Protein AF-A0AAX3WDE8-F1 (afdb_monomer_lite)

Secondary structure (DSSP, 8-state):
-------TTSPPPPPPPPTTEEEEEEEETTEEEEEEEEE-SSSSEEEEEEPTTS-EEEEEEESSHHHHHHHHHHHH--EES------

Foldseek 3Di:
DPDQPCPPVLAGDDDDDDPQKDWFFWDDLQDGAWIWIWGDPPAFIKIFTAGSPRDTPDIDTHRDPVRNQVVCCVVVVTHTDDNPPPD

Structure (mmCIF, N/CA/C/O backbone):
data_AF-A0AAX3WDE8-F1
#
_entry.id   AF-A0AAX3WDE8-F1
#
loop_
_atom_site.group_PDB
_atom_site.id
_atom_site.type_symbol
_atom_site.label_atom_id
_atom_site.label_alt_id
_ato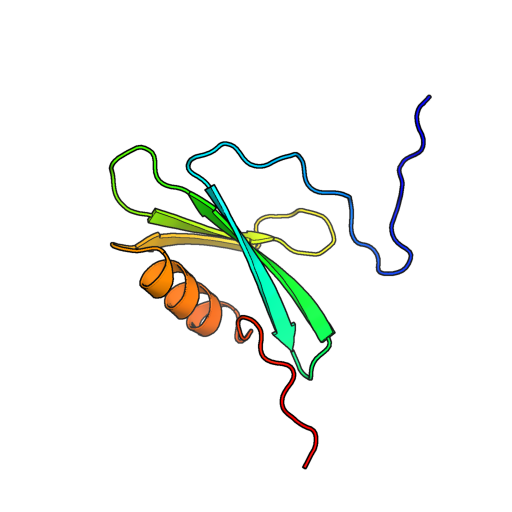m_site.label_comp_id
_atom_site.label_asym_id
_atom_site.label_entity_id
_atom_site.label_seq_id
_atom_site.pdbx_PDB_ins_code
_atom_site.Cartn_x
_atom_site.Cartn_y
_atom_site.Cartn_z
_atom_site.occupancy
_atom_site.B_iso_or_equiv
_atom_site.auth_seq_id
_atom_site.auth_comp_id
_atom_site.auth_asym_id
_atom_site.auth_atom_id
_atom_site.pdbx_PDB_model_num
ATOM 1 N N . MET A 1 1 ? 16.802 -14.384 22.020 1.00 43.44 1 MET A N 1
ATOM 2 C CA . MET A 1 1 ? 15.589 -13.807 22.629 1.00 43.44 1 MET A CA 1
ATOM 3 C C . MET A 1 1 ? 15.654 -12.308 22.419 1.00 43.44 1 MET A C 1
ATOM 5 O O . MET A 1 1 ? 16.373 -11.630 23.138 1.00 43.44 1 MET A O 1
ATOM 9 N N . THR A 1 2 ? 14.975 -11.819 21.390 1.00 39.91 2 THR A N 1
ATOM 10 C CA . THR A 1 2 ? 14.662 -10.400 21.192 1.00 39.91 2 THR A CA 1
ATOM 11 C C . THR A 1 2 ? 13.155 -10.364 21.051 1.00 39.91 2 THR A C 1
ATOM 13 O O . THR A 1 2 ? 12.611 -11.133 20.266 1.00 39.91 2 THR A O 1
ATOM 16 N N . ALA A 1 3 ? 12.525 -9.600 21.938 1.00 41.28 3 ALA A N 1
ATOM 17 C CA . ALA A 1 3 ? 11.096 -9.592 22.181 1.00 41.28 3 ALA A CA 1
ATOM 18 C C . ALA A 1 3 ? 10.304 -9.421 20.881 1.00 41.28 3 ALA A C 1
ATOM 20 O O . ALA A 1 3 ? 10.560 -8.484 20.124 1.00 41.28 3 ALA A O 1
ATOM 21 N N . ASP A 1 4 ? 9.344 -10.320 20.666 1.00 46.62 4 ASP A N 1
ATOM 22 C CA . ASP A 1 4 ? 8.202 -10.076 19.798 1.00 46.62 4 ASP A CA 1
ATOM 23 C C . ASP A 1 4 ? 7.516 -8.818 20.326 1.00 46.62 4 ASP A C 1
ATOM 25 O O . ASP A 1 4 ? 6.818 -8.824 21.339 1.00 46.62 4 ASP A O 1
ATOM 29 N N . ASN A 1 5 ? 7.836 -7.694 19.695 1.00 49.25 5 ASN A N 1
ATOM 30 C CA . ASN A 1 5 ? 7.240 -6.404 19.974 1.00 49.25 5 ASN A CA 1
ATOM 31 C C . ASN A 1 5 ? 5.844 -6.424 19.338 1.00 49.25 5 ASN A C 1
ATOM 33 O O . ASN A 1 5 ? 5.628 -5.815 18.295 1.00 49.25 5 ASN A O 1
ATOM 37 N N . GLU A 1 6 ? 4.938 -7.225 19.904 1.00 49.41 6 GLU A N 1
ATOM 38 C CA . GLU A 1 6 ? 3.516 -7.181 19.576 1.00 49.41 6 GLU A CA 1
ATOM 39 C C . GLU A 1 6 ? 3.024 -5.782 19.950 1.00 49.41 6 GLU A C 1
ATOM 41 O O . GLU A 1 6 ? 2.936 -5.431 21.131 1.00 49.41 6 GLU A O 1
ATOM 46 N N . SER A 1 7 ? 2.765 -4.942 18.945 1.00 54.09 7 SER A N 1
ATOM 47 C CA . SER A 1 7 ? 2.089 -3.674 19.187 1.00 54.09 7 SER A CA 1
ATOM 48 C C . SER A 1 7 ? 0.726 -3.971 19.820 1.00 54.09 7 SER A C 1
ATOM 50 O O . SER A 1 7 ? 0.065 -4.957 19.492 1.00 54.09 7 SER A O 1
ATOM 52 N N . SER A 1 8 ? 0.286 -3.126 20.755 1.00 54.75 8 SER A N 1
ATOM 53 C CA . SER A 1 8 ? -0.951 -3.326 21.533 1.00 54.75 8 SER A CA 1
ATOM 54 C C . SER A 1 8 ? -2.241 -3.325 20.697 1.00 54.75 8 SER A C 1
ATOM 56 O O . SER A 1 8 ? -3.330 -3.520 21.229 1.00 54.75 8 SER A O 1
ATOM 58 N N . ASP A 1 9 ? -2.122 -3.064 19.402 1.00 59.56 9 ASP A N 1
ATOM 59 C CA . ASP A 1 9 ? -3.160 -3.056 18.377 1.00 59.56 9 ASP A CA 1
ATOM 60 C C . ASP A 1 9 ? -3.163 -4.337 17.513 1.00 59.56 9 ASP A C 1
ATOM 62 O O . ASP A 1 9 ? -3.932 -4.423 16.556 1.00 59.56 9 ASP A O 1
ATOM 66 N N . GLY A 1 10 ? -2.336 -5.337 17.851 1.00 64.25 10 GLY A N 1
ATOM 67 C CA . GLY A 1 10 ? -2.224 -6.602 17.118 1.00 64.25 10 GLY A CA 1
ATOM 68 C C . GLY A 1 10 ? -1.350 -6.520 15.865 1.00 64.25 10 GLY A C 1
ATOM 69 O O . GLY A 1 10 ? -1.344 -7.459 15.070 1.00 64.25 10 GLY A O 1
ATOM 70 N N . TRP A 1 11 ? -0.622 -5.416 15.671 1.00 66.00 11 TRP A N 1
ATOM 71 C CA .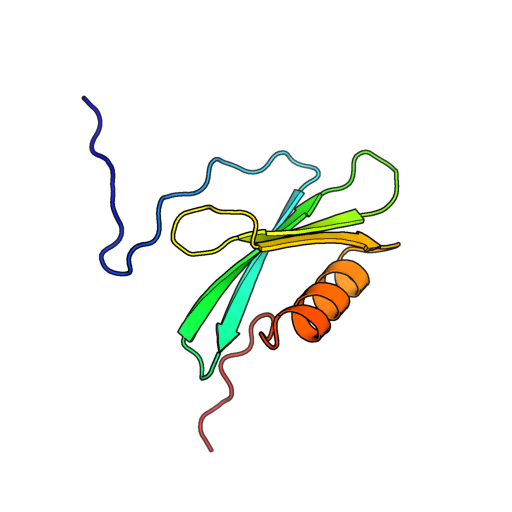 TRP A 1 11 ? 0.285 -5.248 14.543 1.00 66.00 11 TRP A CA 1
ATOM 72 C C 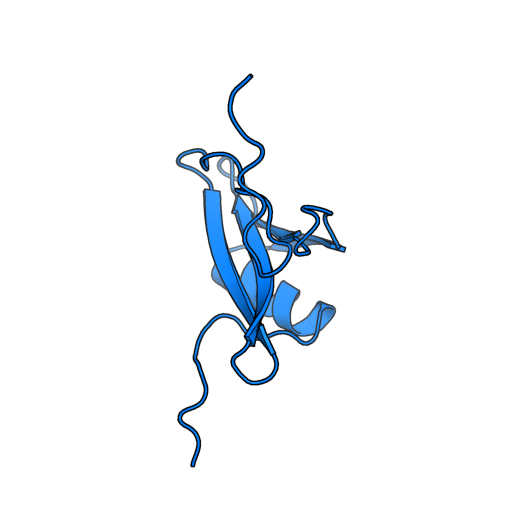. TRP A 1 11 ? 1.673 -5.800 14.846 1.00 66.00 11 TRP A C 1
ATOM 74 O O . TRP A 1 11 ? 2.353 -5.373 15.784 1.00 66.00 11 TRP A O 1
ATOM 84 N N . HIS A 1 12 ? 2.133 -6.709 13.991 1.00 67.31 12 HIS A N 1
ATOM 85 C CA . HIS A 1 12 ? 3.525 -7.141 14.014 1.00 67.31 12 HIS A CA 1
ATOM 86 C C . HIS A 1 12 ? 4.405 -6.148 13.241 1.00 67.31 12 HIS A C 1
ATOM 88 O O . HIS A 1 12 ? 3.999 -5.663 12.179 1.00 67.31 12 HIS A O 1
ATOM 94 N N . PRO A 1 13 ? 5.622 -5.845 13.729 1.00 65.19 13 PRO A N 1
ATOM 95 C CA . PRO A 1 13 ? 6.558 -5.009 12.995 1.00 65.19 13 PRO A CA 1
ATOM 96 C C . PRO A 1 13 ? 6.886 -5.665 11.651 1.00 65.19 13 PRO A C 1
ATOM 98 O O . PRO A 1 13 ? 7.429 -6.769 11.591 1.00 65.19 13 PRO A O 1
ATOM 101 N N . LEU A 1 14 ? 6.535 -4.977 10.566 1.00 67.88 14 LEU A N 1
ATOM 102 C CA . LEU A 1 14 ? 6.839 -5.435 9.218 1.00 67.88 14 LEU A CA 1
ATOM 103 C C . LEU A 1 14 ? 8.349 -5.289 8.946 1.00 67.88 14 LEU A C 1
ATOM 105 O O . LEU A 1 14 ? 8.947 -4.298 9.375 1.00 67.88 14 LEU A O 1
ATOM 109 N N . PRO A 1 15 ? 8.975 -6.231 8.216 1.00 74.56 15 PRO A N 1
ATOM 110 C CA . PRO A 1 15 ? 10.394 -6.150 7.858 1.00 74.56 15 PRO A CA 1
ATOM 111 C C . PRO A 1 15 ? 10.695 -4.866 7.075 1.00 74.56 15 PRO A C 1
ATOM 113 O O . PRO A 1 15 ? 9.804 -4.327 6.421 1.00 74.56 15 PRO A O 1
ATOM 116 N N . GLU A 1 16 ? 11.930 -4.362 7.110 1.00 78.88 16 GLU A N 1
ATOM 117 C CA . GLU A 1 16 ? 12.300 -3.187 6.308 1.00 78.88 16 GLU A CA 1
ATOM 118 C C . GLU A 1 16 ? 12.028 -3.414 4.815 1.00 78.88 16 GLU A C 1
ATOM 120 O O . GLU A 1 16 ? 12.217 -4.513 4.286 1.00 78.88 16 GLU A O 1
ATOM 125 N N . LEU A 1 17 ? 11.552 -2.365 4.141 1.00 79.12 17 LEU A N 1
ATOM 126 C CA . LEU A 1 17 ? 11.277 -2.418 2.712 1.00 79.12 17 LEU A CA 1
ATOM 127 C C . LEU A 1 17 ? 12.569 -2.307 1.901 1.00 79.12 17 LEU A C 1
ATOM 129 O O . LEU A 1 17 ? 13.426 -1.481 2.227 1.00 79.12 17 LEU A O 1
ATOM 133 N N . PRO A 1 18 ? 12.689 -3.055 0.795 1.00 80.25 18 PRO A N 1
ATOM 134 C CA . PRO A 1 18 ? 13.720 -2.782 -0.192 1.00 80.25 18 PRO A CA 1
ATOM 135 C C . PRO A 1 18 ? 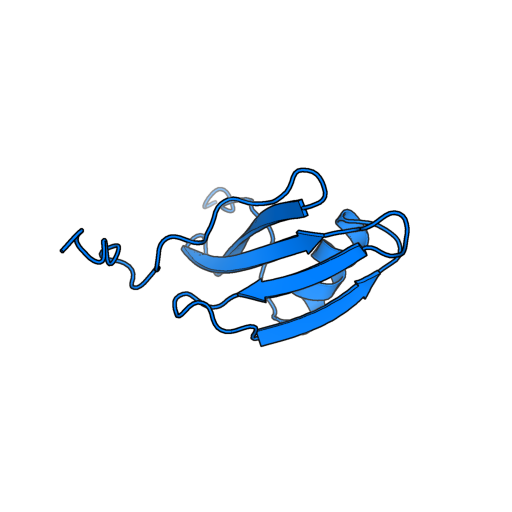13.440 -1.441 -0.907 1.00 80.25 18 PRO A C 1
ATOM 137 O O . PRO A 1 18 ? 12.321 -0.928 -0.894 1.00 80.25 18 PRO A O 1
ATOM 140 N N . SER A 1 19 ? 14.460 -0.845 -1.536 1.00 81.06 19 SER A N 1
ATOM 141 C CA . SER A 1 19 ? 14.396 0.515 -2.119 1.00 81.06 19 SER A CA 1
ATOM 142 C C . SER A 1 19 ? 13.383 0.689 -3.258 1.00 81.06 19 SER A C 1
ATOM 144 O O . SER A 1 19 ? 13.059 1.807 -3.651 1.00 81.06 19 SER A O 1
ATOM 146 N N . ASN A 1 20 ? 12.904 -0.421 -3.796 1.00 82.38 20 ASN A N 1
ATOM 147 C CA . ASN A 1 20 ? 11.930 -0.550 -4.867 1.00 82.38 20 ASN A CA 1
ATOM 148 C C . ASN A 1 20 ? 10.505 -0.826 -4.356 1.00 82.38 20 ASN A C 1
ATOM 150 O O . ASN A 1 20 ? 9.633 -1.190 -5.148 1.00 82.38 20 ASN A O 1
ATOM 154 N N . ALA A 1 21 ? 10.269 -0.675 -3.051 1.00 85.81 21 ALA A N 1
ATOM 155 C CA . ALA A 1 21 ? 8.971 -0.865 -2.431 1.00 85.81 21 ALA A CA 1
ATOM 156 C C . ALA A 1 21 ? 8.527 0.360 -1.615 1.00 85.81 21 ALA A C 1
ATOM 158 O O . ALA A 1 21 ? 9.332 1.150 -1.125 1.00 85.81 21 ALA A O 1
ATOM 159 N N . MET A 1 22 ? 7.214 0.512 -1.477 1.00 83.56 22 MET A N 1
ATOM 160 C 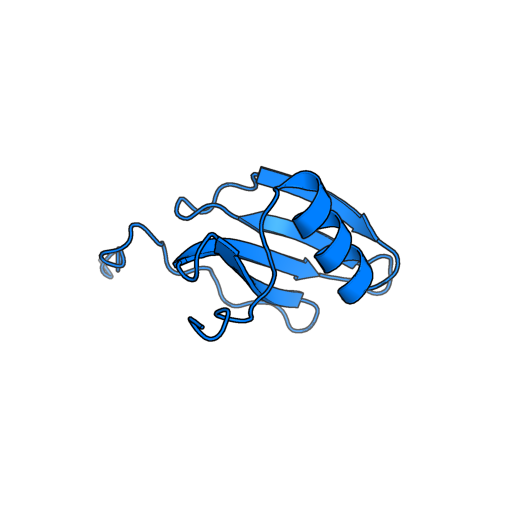CA . MET A 1 22 ? 6.531 1.568 -0.737 1.00 83.56 22 MET A CA 1
ATOM 161 C C . MET A 1 22 ? 5.481 0.942 0.180 1.00 83.56 22 MET A C 1
ATOM 163 O O . MET A 1 22 ? 4.911 -0.099 -0.149 1.00 83.56 22 MET A O 1
ATOM 167 N N . ARG A 1 23 ? 5.223 1.577 1.330 1.00 86.25 23 ARG A N 1
ATOM 168 C CA . ARG A 1 23 ? 4.125 1.209 2.228 1.00 86.25 23 ARG A CA 1
ATOM 169 C C . ARG A 1 23 ? 3.252 2.406 2.549 1.00 86.25 23 ARG A C 1
ATOM 171 O O . ARG A 1 23 ? 3.775 3.445 2.942 1.00 86.25 23 ARG A O 1
ATOM 178 N N . ASP A 1 24 ? 1.945 2.187 2.503 1.00 85.00 24 ASP A N 1
ATOM 179 C CA . ASP A 1 24 ? 0.931 3.125 2.972 1.00 85.00 24 ASP A CA 1
ATOM 180 C C . ASP A 1 24 ? 0.006 2.478 4.006 1.00 85.00 24 ASP A C 1
ATOM 182 O O . ASP A 1 24 ? -0.200 1.263 4.034 1.00 85.00 24 ASP A O 1
ATOM 186 N N . GLY A 1 25 ? -0.604 3.306 4.852 1.00 84.25 25 GLY A N 1
ATOM 187 C CA . GLY A 1 25 ? -1.680 2.872 5.739 1.00 84.25 25 GLY A CA 1
ATOM 188 C C . GLY A 1 25 ? -3.032 2.862 5.022 1.00 84.25 25 GLY A C 1
ATOM 189 O O . GLY A 1 25 ? -3.401 3.848 4.381 1.00 84.25 25 GLY A O 1
ATOM 190 N N . LEU A 1 26 ? -3.783 1.771 5.180 1.00 78.69 26 LEU A N 1
ATOM 191 C CA . LEU A 1 26 ? -5.182 1.642 4.773 1.00 78.69 26 LEU A CA 1
ATOM 192 C C . LEU A 1 26 ? -6.084 1.797 5.998 1.00 78.69 26 LEU A C 1
ATOM 194 O O . LEU A 1 26 ? -5.970 1.047 6.970 1.00 78.69 26 LEU A O 1
ATOM 198 N N . TYR A 1 27 ? -6.999 2.758 5.941 1.00 79.44 27 TYR A N 1
ATOM 199 C CA . TYR A 1 27 ? -7.827 3.182 7.061 1.00 79.44 27 TYR A CA 1
ATOM 200 C C . TYR A 1 27 ? -9.315 2.942 6.798 1.00 79.44 27 TYR A C 1
ATOM 202 O O . TYR A 1 27 ? -9.802 3.123 5.680 1.00 79.44 27 TYR A O 1
ATOM 210 N N . VAL A 1 28 ? -10.054 2.611 7.858 1.00 75.56 28 VAL A N 1
ATOM 211 C CA . VAL A 1 28 ? -11.524 2.607 7.899 1.00 75.56 28 VAL A CA 1
ATOM 212 C C . VAL A 1 28 ? -11.958 3.403 9.119 1.00 75.56 28 VAL A C 1
ATOM 214 O O . VAL A 1 28 ? -11.485 3.154 10.225 1.00 75.56 28 VAL A O 1
ATOM 217 N N . ASN A 1 29 ? -12.836 4.392 8.932 1.00 79.25 29 ASN A N 1
ATOM 218 C CA . ASN A 1 29 ? -13.290 5.286 10.008 1.00 79.25 29 ASN A CA 1
ATOM 219 C C . ASN A 1 29 ? -12.134 5.943 10.798 1.00 79.25 29 ASN A C 1
ATOM 221 O O . ASN A 1 29 ? -12.242 6.174 11.998 1.00 79.25 29 ASN A O 1
ATOM 225 N N . GLY A 1 30 ? -11.011 6.227 10.127 1.00 73.00 30 GLY A N 1
ATOM 226 C CA . GLY A 1 30 ? -9.821 6.826 10.742 1.00 73.00 30 GLY A CA 1
ATOM 227 C C . GLY A 1 30 ? -8.921 5.853 11.514 1.00 73.00 30 GLY A C 1
ATOM 228 O O . GLY A 1 30 ? -7.874 6.275 11.996 1.00 73.00 30 GLY A O 1
ATOM 229 N N . GLN A 1 31 ? -9.273 4.568 11.599 1.00 77.31 31 GLN A N 1
ATOM 230 C CA . GLN A 1 31 ? -8.444 3.533 12.215 1.00 77.31 31 GLN A CA 1
ATOM 231 C C . GLN A 1 31 ? -7.661 2.766 11.146 1.00 77.31 31 GLN A C 1
ATOM 233 O O . GLN A 1 31 ? -8.220 2.421 10.108 1.00 77.31 31 GLN A O 1
ATOM 238 N N . LEU A 1 32 ? -6.377 2.494 11.397 1.00 79.19 32 LEU A N 1
ATOM 239 C CA . LEU A 1 32 ? -5.556 1.644 10.534 1.00 79.19 32 LEU A CA 1
ATOM 240 C C . LEU A 1 32 ? -6.096 0.206 10.569 1.00 79.19 32 LEU A C 1
ATOM 242 O O . LEU A 1 32 ? -6.200 -0.396 11.638 1.00 79.19 32 LEU A O 1
ATOM 246 N N . CYS A 1 33 ? -6.439 -0.336 9.405 1.00 76.88 33 CYS A N 1
ATOM 247 C CA . CYS A 1 33 ? -7.012 -1.677 9.263 1.00 76.88 33 CYS A CA 1
ATOM 248 C C . CYS A 1 33 ? -6.159 -2.606 8.395 1.00 76.88 33 CYS A C 1
ATOM 250 O O . CYS A 1 33 ? -6.239 -3.821 8.556 1.00 76.88 33 CYS A O 1
ATOM 252 N N . ALA A 1 34 ? -5.351 -2.054 7.489 1.00 78.50 34 ALA A N 1
ATOM 253 C CA . ALA A 1 34 ? -4.411 -2.810 6.671 1.00 78.50 34 ALA A CA 1
ATOM 254 C C . ALA A 1 34 ? -3.189 -1.940 6.306 1.00 78.50 34 ALA A C 1
ATOM 256 O O . ALA A 1 34 ? -3.236 -0.714 6.395 1.00 78.50 34 ALA A O 1
ATOM 257 N N . THR A 1 35 ? -2.091 -2.557 5.883 1.00 84.94 35 THR A N 1
ATOM 258 C CA . THR A 1 35 ? -0.960 -1.860 5.256 1.00 84.94 35 THR A CA 1
ATOM 259 C C . THR A 1 35 ? -0.960 -2.203 3.780 1.00 84.94 35 THR A C 1
ATOM 261 O O . THR A 1 35 ? -0.956 -3.377 3.425 1.00 84.94 35 THR A O 1
ATOM 264 N N . LEU A 1 36 ? -0.972 -1.198 2.916 1.00 85.06 36 LEU A N 1
ATOM 265 C CA . LEU A 1 36 ? -0.666 -1.396 1.511 1.00 85.06 36 LEU A CA 1
ATOM 266 C C . LEU A 1 36 ? 0.849 -1.492 1.378 1.00 85.06 36 LEU A C 1
ATOM 268 O O . LEU A 1 36 ? 1.538 -0.552 1.751 1.00 85.06 36 LEU A O 1
ATOM 272 N N . GLU A 1 37 ? 1.369 -2.585 0.846 1.00 86.06 37 GLU A N 1
ATOM 273 C CA . GLU A 1 37 ? 2.757 -2.667 0.408 1.00 86.06 37 GLU A CA 1
ATOM 274 C C . GLU A 1 37 ? 2.778 -2.839 -1.110 1.00 86.06 37 GLU A C 1
ATOM 276 O O . GLU A 1 37 ? 2.098 -3.705 -1.655 1.00 86.06 37 GLU A O 1
ATOM 281 N N . SER A 1 38 ? 3.536 -1.985 -1.786 1.00 85.31 38 SER A N 1
ATOM 282 C CA . SER A 1 38 ? 3.622 -1.923 -3.241 1.00 85.31 38 SER A CA 1
ATOM 283 C C . SER A 1 38 ? 5.080 -1.997 -3.677 1.00 85.31 38 SER A C 1
ATOM 285 O O . SER A 1 38 ? 5.913 -1.325 -3.083 1.00 85.31 38 SER A O 1
ATOM 287 N N . PHE A 1 39 ? 5.416 -2.757 -4.718 1.00 86.06 39 PHE A N 1
ATOM 288 C CA . PHE A 1 39 ? 6.801 -2.943 -5.174 1.00 86.06 39 PHE A CA 1
ATOM 289 C C . PHE A 1 39 ? 6.892 -3.074 -6.700 1.00 86.06 39 PHE A C 1
ATOM 291 O O . PHE A 1 39 ? 5.943 -3.511 -7.357 1.00 86.06 39 PHE A O 1
ATOM 298 N N . SER A 1 40 ? 8.029 -2.678 -7.275 1.00 82.44 40 SER A N 1
ATOM 299 C CA . SER A 1 40 ? 8.308 -2.813 -8.711 1.00 82.44 40 SER A CA 1
ATOM 300 C C . SER A 1 40 ? 9.793 -3.038 -8.985 1.00 82.44 40 SER A C 1
ATOM 302 O O . SER A 1 40 ? 10.632 -2.235 -8.593 1.00 82.44 40 SER A O 1
ATOM 304 N N . ASP A 1 41 ? 10.116 -4.065 -9.770 1.00 78.56 41 ASP A N 1
ATOM 305 C CA . ASP A 1 41 ? 11.501 -4.421 -10.118 1.00 78.56 41 ASP A CA 1
ATOM 306 C C . ASP A 1 41 ? 11.866 -3.946 -11.538 1.00 78.56 41 ASP A C 1
ATOM 308 O O . ASP A 1 41 ? 12.598 -4.610 -12.270 1.00 78.56 41 ASP A O 1
ATOM 312 N N . GLY A 1 42 ? 11.311 -2.806 -11.968 1.00 69.31 42 GLY A N 1
ATOM 313 C CA . GLY A 1 42 ? 11.438 -2.309 -13.348 1.00 69.31 42 GLY A CA 1
ATOM 314 C C . GLY A 1 42 ? 10.333 -2.798 -14.296 1.00 69.31 42 GLY A C 1
ATOM 315 O O . GLY A 1 42 ? 10.502 -2.761 -15.513 1.00 69.31 42 GLY A O 1
ATOM 316 N N . GLY A 1 43 ? 9.205 -3.246 -13.737 1.00 70.75 43 GLY A N 1
ATOM 317 C CA . GLY A 1 43 ? 7.994 -3.681 -14.443 1.00 70.75 43 GLY A CA 1
ATOM 318 C C . GLY A 1 43 ? 6.715 -3.133 -13.783 1.00 70.75 43 GLY A C 1
ATOM 319 O O . GLY A 1 43 ? 6.785 -2.116 -13.088 1.00 70.75 43 GLY A O 1
ATOM 320 N N . PRO A 1 44 ? 5.537 -3.763 -13.974 1.00 79.12 44 PRO A N 1
ATOM 321 C CA . PRO A 1 44 ? 4.308 -3.306 -13.326 1.00 79.12 44 PRO A CA 1
ATOM 322 C C . PRO A 1 44 ? 4.444 -3.333 -11.796 1.00 79.12 44 PRO A C 1
ATOM 324 O O . PRO A 1 44 ? 5.102 -4.208 -11.226 1.00 79.12 44 PRO A O 1
ATOM 327 N N . TRP A 1 45 ? 3.815 -2.364 -11.139 1.00 82.19 45 TRP A N 1
ATOM 328 C CA . TRP A 1 45 ? 3.720 -2.290 -9.688 1.00 82.19 45 TRP A CA 1
ATOM 329 C C . TRP A 1 45 ? 2.782 -3.371 -9.178 1.00 82.19 45 TRP A C 1
ATOM 331 O O . TRP A 1 45 ? 1.649 -3.493 -9.636 1.00 82.19 45 TRP A O 1
ATOM 341 N N . HIS A 1 46 ? 3.240 -4.143 -8.210 1.00 81.50 46 HIS A N 1
ATOM 342 C CA . HIS A 1 46 ? 2.419 -5.130 -7.530 1.00 81.50 46 HIS A CA 1
ATOM 343 C C . HIS A 1 46 ? 2.080 -4.595 -6.151 1.00 81.50 46 HIS A C 1
ATOM 345 O O . HIS A 1 46 ? 2.967 -4.081 -5.478 1.00 81.50 46 HIS A O 1
ATOM 351 N N . ALA A 1 47 ? 0.820 -4.715 -5.743 1.00 81.50 47 ALA A N 1
ATOM 352 C CA . ALA A 1 47 ? 0.374 -4.280 -4.428 1.00 81.50 47 ALA A CA 1
ATOM 353 C C . ALA A 1 47 ? -0.295 -5.402 -3.642 1.00 81.50 47 ALA A C 1
ATOM 355 O O . ALA A 1 47 ? -1.060 -6.205 -4.193 1.00 81.50 47 ALA A O 1
ATOM 356 N N . TYR A 1 48 ? -0.038 -5.400 -2.337 1.00 82.81 48 TYR A N 1
ATOM 357 C CA . TYR A 1 48 ? -0.692 -6.241 -1.350 1.00 82.81 48 TYR A CA 1
ATOM 358 C C . TYR A 1 48 ? -1.294 -5.383 -0.243 1.00 82.81 48 TYR A C 1
ATOM 360 O O . TYR A 1 48 ? -0.634 -4.501 0.293 1.00 82.81 48 TYR A O 1
ATOM 368 N N . ALA A 1 49 ? -2.521 -5.702 0.161 1.00 80.12 49 ALA A N 1
ATOM 369 C CA . ALA A 1 49 ? -3.048 -5.260 1.447 1.00 80.12 49 ALA A CA 1
ATOM 370 C C . ALA A 1 49 ? -2.710 -6.325 2.500 1.00 80.12 49 ALA A C 1
ATOM 372 O O . ALA A 1 49 ? -3.165 -7.466 2.394 1.00 80.12 49 ALA A O 1
ATOM 373 N N . LEU A 1 50 ? -1.898 -5.966 3.485 1.00 82.44 50 LEU A N 1
ATOM 374 C CA . LEU A 1 50 ? -1.502 -6.803 4.611 1.00 82.44 50 LEU A CA 1
ATOM 375 C C . LEU A 1 50 ? -2.430 -6.529 5.796 1.00 82.44 50 LEU A C 1
ATOM 377 O O . LEU A 1 50 ? -2.627 -5.372 6.169 1.00 82.44 50 LEU A O 1
ATOM 381 N N . THR A 1 51 ? -3.004 -7.581 6.377 1.00 76.38 51 THR A N 1
ATOM 382 C CA . THR A 1 51 ? 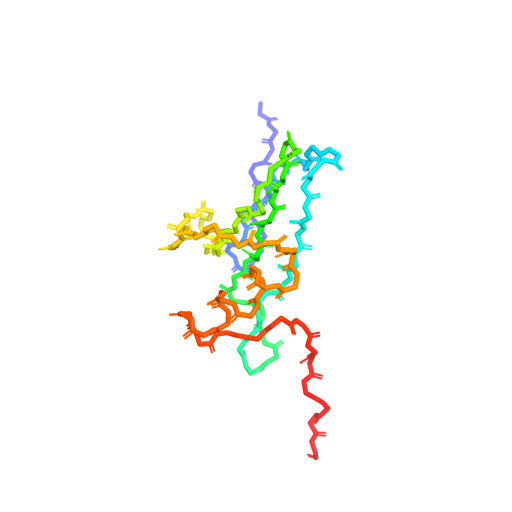-3.765 -7.476 7.635 1.00 76.38 51 THR A CA 1
ATOM 383 C C . THR A 1 51 ? -2.815 -7.254 8.826 1.00 76.38 51 THR A C 1
ATOM 385 O O . THR A 1 51 ? -1.605 -7.445 8.662 1.00 76.38 51 THR A O 1
ATOM 388 N N . PRO A 1 52 ? -3.316 -6.895 10.025 1.00 72.75 52 PRO A N 1
ATOM 389 C CA . PRO A 1 52 ? -2.478 -6.741 11.222 1.00 72.75 52 PRO A CA 1
ATOM 390 C C . PRO A 1 52 ? -1.623 -7.978 11.544 1.00 72.75 52 PRO A C 1
ATOM 392 O O . PRO A 1 52 ? -0.472 -7.861 11.959 1.00 72.75 52 PRO A O 1
ATOM 395 N N . GLU A 1 53 ? -2.139 -9.173 11.238 1.00 72.12 53 GLU A N 1
ATOM 396 C CA . GLU A 1 53 ? -1.442 -10.456 11.402 1.00 72.12 53 GLU A CA 1
ATOM 397 C C . GLU A 1 53 ? -0.381 -10.720 10.312 1.00 72.12 53 GLU A C 1
ATOM 399 O O . GLU A 1 53 ? 0.131 -11.836 10.198 1.00 72.12 53 GLU A O 1
ATOM 404 N N . GLY A 1 54 ? -0.093 -9.737 9.453 1.00 66.62 54 GLY A N 1
ATOM 405 C CA . GLY A 1 54 ? 0.893 -9.821 8.374 1.00 66.62 54 GLY A CA 1
ATOM 406 C C . GLY A 1 54 ? 0.477 -10.713 7.203 1.00 66.62 54 GLY A C 1
ATOM 407 O O . GLY A 1 54 ? 1.317 -11.090 6.384 1.00 66.62 54 GLY A O 1
ATOM 408 N N . LYS A 1 55 ? -0.805 -11.089 7.100 1.00 73.38 55 LYS A N 1
ATOM 409 C CA . LYS A 1 55 ? -1.284 -11.972 6.029 1.00 73.38 55 LYS A CA 1
ATOM 410 C C . LYS A 1 55 ? -1.655 -11.160 4.786 1.00 73.38 55 LYS A C 1
ATOM 412 O O . LYS A 1 55 ? -2.404 -10.188 4.903 1.00 73.38 55 LYS A O 1
ATOM 417 N N . PRO A 1 56 ? -1.211 -11.570 3.584 1.00 69.00 56 PRO A N 1
ATOM 418 C CA . PRO A 1 56 ? -1.638 -10.929 2.351 1.00 69.00 56 PRO A CA 1
ATOM 419 C C . PRO A 1 56 ? -3.121 -11.213 2.107 1.00 69.00 56 PRO A C 1
ATOM 421 O O . PRO A 1 56 ? -3.536 -12.362 1.945 1.00 69.00 56 PRO A O 1
ATOM 424 N N . ALA A 1 57 ? -3.932 -10.159 2.064 1.00 66.06 57 ALA A N 1
ATOM 425 C CA . ALA A 1 57 ? -5.353 -10.276 1.781 1.00 66.06 57 ALA A CA 1
ATOM 426 C C . ALA A 1 57 ? -5.599 -10.508 0.283 1.00 66.06 57 ALA A C 1
ATOM 428 O O . ALA A 1 57 ? -6.417 -11.359 -0.078 1.00 66.06 57 ALA A O 1
ATOM 429 N N . ARG A 1 58 ? -4.906 -9.774 -0.602 1.00 66.81 58 ARG A N 1
ATOM 430 C CA . ARG A 1 58 ? -5.064 -9.816 -2.071 1.00 66.81 58 ARG A CA 1
ATOM 431 C C . ARG A 1 58 ? -3.800 -9.310 -2.782 1.00 66.81 58 ARG A C 1
ATOM 433 O O . ARG A 1 58 ? -3.068 -8.524 -2.195 1.00 66.81 58 ARG A O 1
ATOM 440 N N . MET A 1 59 ? -3.593 -9.731 -4.036 1.00 68.88 59 MET A N 1
ATOM 441 C CA . MET A 1 59 ? -2.481 -9.306 -4.902 1.00 68.88 59 MET A CA 1
ATOM 442 C C . MET A 1 59 ? -2.994 -8.914 -6.294 1.00 68.88 59 MET A C 1
ATOM 444 O O . MET A 1 59 ? -3.811 -9.636 -6.871 1.00 68.88 59 MET A O 1
ATOM 448 N N . GLY A 1 60 ? -2.502 -7.796 -6.828 1.00 68.06 60 GLY A N 1
ATOM 449 C CA . GLY A 1 60 ? -2.804 -7.319 -8.177 1.00 68.06 60 GLY A CA 1
ATOM 450 C C . GLY A 1 60 ? -1.626 -6.556 -8.780 1.00 68.06 60 GLY A C 1
ATOM 451 O O . GLY A 1 60 ? -0.876 -5.909 -8.051 1.00 68.06 60 GLY A O 1
ATOM 452 N N . ALA A 1 61 ? -1.459 -6.658 -10.100 1.00 76.06 61 ALA A N 1
ATOM 453 C CA . ALA A 1 61 ? -0.459 -5.913 -10.860 1.00 76.06 61 ALA A CA 1
ATOM 454 C C . ALA A 1 61 ? -1.114 -4.695 -11.521 1.00 76.06 61 ALA A C 1
ATOM 456 O O . ALA A 1 61 ? -2.158 -4.827 -12.160 1.00 76.06 61 ALA A O 1
ATOM 457 N N . MET A 1 62 ? -0.491 -3.531 -11.380 1.00 84.06 62 MET A N 1
ATOM 458 C CA . MET A 1 62 ? -0.952 -2.251 -11.905 1.00 84.06 62 MET A CA 1
ATOM 459 C C . MET A 1 62 ? 0.211 -1.494 -12.557 1.00 84.06 62 MET A C 1
ATOM 461 O O . MET A 1 62 ? 1.383 -1.767 -12.315 1.00 84.06 62 MET A O 1
ATOM 465 N N . GLU A 1 63 ? -0.100 -0.534 -13.421 1.00 82.88 63 GLU A N 1
ATOM 466 C CA . GLU A 1 63 ? 0.912 0.211 -14.186 1.00 82.88 63 GLU A CA 1
ATOM 467 C C . GLU A 1 63 ? 1.697 1.237 -13.350 1.00 82.88 63 GLU A C 1
ATOM 469 O O . GLU A 1 63 ? 2.794 1.642 -13.727 1.00 82.88 63 GLU A O 1
ATOM 474 N N . SER A 1 64 ? 1.163 1.640 -12.194 1.00 83.50 64 SER A N 1
ATOM 475 C CA . SER A 1 64 ? 1.781 2.606 -11.282 1.00 83.50 64 SER A CA 1
ATOM 476 C C . SER A 1 64 ? 1.406 2.325 -9.826 1.00 83.50 64 SER A C 1
ATOM 478 O O . SER A 1 64 ? 0.413 1.647 -9.555 1.00 83.50 64 SER A O 1
ATOM 480 N N . HIS A 1 65 ? 2.166 2.898 -8.887 1.00 78.50 65 HIS A N 1
ATOM 481 C CA . HIS A 1 65 ? 1.862 2.850 -7.455 1.00 78.50 65 HIS A CA 1
ATOM 482 C C . HIS A 1 65 ? 0.458 3.390 -7.137 1.00 78.50 65 HIS A C 1
ATOM 484 O O . HIS A 1 65 ? -0.312 2.730 -6.449 1.00 78.50 65 HIS A O 1
ATOM 490 N N . SER A 1 66 ? 0.091 4.552 -7.693 1.00 81.31 66 SER A N 1
ATOM 491 C CA . SER A 1 66 ? -1.236 5.158 -7.502 1.00 81.31 66 SER A CA 1
ATOM 492 C C . SER A 1 66 ? -2.367 4.257 -8.003 1.00 81.31 66 SER A C 1
ATOM 494 O O . SER A 1 66 ? -3.386 4.119 -7.337 1.00 81.31 66 SER A O 1
ATOM 496 N N . ALA A 1 67 ? -2.168 3.577 -9.133 1.00 81.44 67 ALA A N 1
ATOM 497 C CA . ALA A 1 67 ? -3.147 2.630 -9.655 1.00 81.44 67 ALA A CA 1
ATOM 498 C C . ALA A 1 67 ? -3.248 1.365 -8.771 1.00 81.44 67 ALA A C 1
ATOM 500 O O . ALA A 1 67 ? -4.336 0.826 -8.567 1.00 81.44 67 ALA A O 1
ATOM 501 N N . ALA A 1 68 ? -2.126 0.902 -8.210 1.00 78.94 68 ALA A N 1
ATOM 502 C CA . ALA A 1 68 ? -2.075 -0.202 -7.246 1.00 78.94 68 ALA A CA 1
ATOM 503 C C . ALA A 1 68 ? -2.822 0.134 -5.944 1.00 78.94 68 ALA A C 1
ATOM 505 O O . ALA A 1 68 ? -3.605 -0.673 -5.439 1.00 78.94 68 ALA A O 1
ATOM 506 N N . ALA A 1 69 ? -2.655 1.370 -5.485 1.00 79.44 69 ALA A N 1
ATOM 507 C CA . ALA A 1 69 ? -3.383 1.989 -4.393 1.00 79.44 69 ALA A CA 1
ATOM 508 C C . ALA A 1 69 ? -4.907 2.004 -4.629 1.00 79.44 69 ALA A C 1
ATOM 510 O O . ALA A 1 69 ? -5.647 1.377 -3.871 1.00 79.44 69 ALA A O 1
ATOM 511 N N . GLU A 1 70 ? -5.374 2.620 -5.719 1.00 82.94 70 GLU A N 1
ATOM 512 C CA . GLU A 1 70 ? -6.803 2.680 -6.082 1.00 82.94 70 GLU A CA 1
ATOM 513 C C . GLU A 1 70 ? -7.432 1.286 -6.245 1.00 82.94 70 GLU A C 1
ATOM 515 O O . GLU A 1 70 ? -8.577 1.039 -5.850 1.00 82.94 70 GLU A O 1
ATOM 520 N N . TRP A 1 71 ? -6.686 0.338 -6.822 1.00 81.94 71 TRP A N 1
ATOM 521 C CA . TRP A 1 71 ? -7.130 -1.049 -6.926 1.00 81.94 71 TRP A CA 1
ATOM 522 C C . TRP A 1 71 ? -7.353 -1.673 -5.547 1.00 81.94 71 TRP A C 1
ATOM 524 O O . TRP A 1 71 ? -8.393 -2.302 -5.325 1.00 81.94 71 TRP A O 1
ATOM 534 N N . CYS A 1 72 ? -6.410 -1.479 -4.623 1.00 79.00 72 CYS A N 1
ATOM 535 C CA . CYS A 1 72 ? -6.524 -1.980 -3.260 1.00 79.00 72 CYS A CA 1
ATOM 536 C C . CYS A 1 72 ? -7.727 -1.375 -2.541 1.00 79.00 72 CYS A C 1
ATOM 538 O O . CYS A 1 72 ? -8.494 -2.129 -1.941 1.00 79.00 72 CYS A O 1
ATOM 540 N N . GLU A 1 73 ? -7.953 -0.066 -2.654 1.00 81.88 73 GLU A N 1
ATOM 541 C CA . GLU A 1 73 ? -9.135 0.586 -2.081 1.00 81.88 73 GLU A CA 1
ATOM 542 C C . GLU A 1 73 ? -10.435 -0.028 -2.616 1.00 81.88 73 GLU A C 1
ATOM 544 O O . GLU A 1 73 ? -11.304 -0.438 -1.847 1.00 81.88 73 GLU A O 1
ATOM 549 N N . ARG A 1 74 ? -10.546 -0.198 -3.939 1.00 80.81 74 ARG A N 1
ATOM 550 C CA . ARG A 1 74 ? -11.740 -0.767 -4.582 1.00 80.81 74 ARG A CA 1
ATOM 551 C C . ARG A 1 74 ? -12.016 -2.216 -4.177 1.00 80.81 74 ARG A C 1
ATOM 553 O O . ARG A 1 74 ? -13.175 -2.606 -4.065 1.00 80.81 74 ARG A O 1
ATOM 560 N N . VAL A 1 75 ? -10.975 -3.033 -4.020 1.00 76.88 75 VAL A N 1
ATOM 561 C CA . VAL A 1 75 ? -11.118 -4.469 -3.723 1.00 76.88 75 VAL A CA 1
ATOM 562 C C . VAL A 1 75 ? -11.336 -4.728 -2.233 1.00 76.88 75 VAL A C 1
ATOM 564 O O . VAL A 1 75 ? -12.037 -5.676 -1.880 1.00 76.88 75 VAL A O 1
ATOM 567 N N . THR A 1 76 ? -10.738 -3.915 -1.362 1.00 73.38 76 THR A N 1
ATOM 568 C CA . THR A 1 76 ? -10.813 -4.095 0.098 1.00 73.38 76 THR A CA 1
ATOM 569 C C . THR A 1 76 ? -11.900 -3.251 0.760 1.00 73.38 76 THR A C 1
ATOM 571 O O . THR A 1 76 ? -12.379 -3.615 1.831 1.00 73.38 76 THR A O 1
ATOM 574 N N . GLY A 1 77 ? -12.311 -2.148 0.129 1.00 75.56 77 GLY A N 1
ATOM 575 C CA . GLY A 1 77 ? -13.191 -1.141 0.722 1.00 75.56 77 GLY A CA 1
ATOM 576 C C . GLY A 1 77 ? -12.483 -0.200 1.704 1.00 75.56 77 GLY A C 1
ATOM 577 O O . GLY A 1 77 ? -13.159 0.532 2.424 1.00 75.56 77 GLY A O 1
ATOM 578 N N . TYR A 1 78 ? -11.149 -0.233 1.774 1.00 78.06 78 TYR A N 1
ATOM 579 C CA . TYR A 1 78 ? -10.346 0.641 2.634 1.00 78.06 78 TYR A CA 1
ATOM 580 C C . TYR A 1 78 ? -9.910 1.909 1.893 1.00 78.06 78 TYR A C 1
ATOM 582 O O . TYR A 1 78 ? -9.937 1.937 0.668 1.00 78.06 78 TYR A O 1
ATOM 590 N N . SER A 1 79 ? -9.483 2.944 2.621 1.00 78.50 79 SER A N 1
ATOM 591 C CA . SER A 1 79 ? -8.937 4.173 2.023 1.00 78.50 79 SER A CA 1
ATOM 592 C C . SER A 1 79 ? -7.496 4.413 2.453 1.00 78.50 79 SER A C 1
ATOM 594 O O . SER A 1 79 ? -7.160 4.298 3.631 1.00 78.50 79 SER A O 1
ATOM 596 N N . ILE A 1 80 ? -6.643 4.784 1.510 1.00 75.38 80 ILE A N 1
ATOM 597 C CA . ILE A 1 80 ? -5.261 5.179 1.754 1.00 75.38 80 ILE A CA 1
ATOM 598 C C . ILE A 1 80 ? -5.272 6.574 2.362 1.00 75.38 80 ILE A C 1
ATOM 600 O O . ILE A 1 80 ? -5.983 7.467 1.905 1.00 75.38 80 ILE A O 1
ATOM 604 N N . GLY A 1 81 ? -4.524 6.724 3.454 1.00 66.19 81 GLY A N 1
ATOM 605 C CA . GLY A 1 81 ? -4.603 7.831 4.402 1.00 66.19 81 GLY A CA 1
ATOM 606 C C . GLY A 1 81 ? -5.120 9.171 3.869 1.00 66.19 81 GLY A C 1
ATOM 607 O O . GLY A 1 81 ? -4.378 9.947 3.276 1.00 66.19 81 GLY A O 1
ATOM 608 N N . ARG A 1 82 ? -6.336 9.533 4.289 1.00 53.28 82 ARG A N 1
ATOM 609 C CA . ARG A 1 82 ? -6.504 10.723 5.132 1.00 53.28 82 ARG A CA 1
ATOM 610 C C . ARG A 1 82 ? -7.452 10.374 6.278 1.00 53.28 82 ARG A C 1
ATOM 612 O O . ARG A 1 82 ? -8.552 9.897 5.996 1.00 53.28 82 ARG A O 1
ATOM 619 N N . PRO A 1 83 ? -7.090 10.617 7.552 1.00 46.53 83 PRO A N 1
ATOM 620 C CA . PRO A 1 83 ? -8.113 10.750 8.578 1.00 46.53 83 PRO A CA 1
ATOM 621 C C . PRO A 1 83 ? -9.083 11.812 8.060 1.00 46.53 83 PRO A C 1
ATOM 623 O O . PRO A 1 83 ? -8.680 12.947 7.801 1.00 46.53 83 PRO A O 1
ATOM 626 N N . SER A 1 84 ? -10.333 11.421 7.798 1.00 41.34 84 SER A N 1
ATOM 627 C CA . SER A 1 84 ? -11.363 12.408 7.490 1.00 41.34 84 SER A CA 1
ATOM 628 C C . SER A 1 84 ? -11.338 13.423 8.631 1.00 41.34 84 SER A C 1
ATOM 630 O O . SER A 1 84 ? -11.375 12.990 9.788 1.00 41.34 84 SER A O 1
ATOM 632 N N . PRO A 1 85 ? -11.230 14.737 8.362 1.00 40.72 85 PRO A N 1
ATOM 633 C CA . PRO A 1 85 ? -11.522 15.701 9.405 1.00 40.72 85 PRO A CA 1
ATOM 634 C C . PRO A 1 85 ? -12.950 15.383 9.846 1.00 40.72 85 PRO A C 1
ATOM 636 O O . PRO A 1 85 ? -13.867 15.394 9.025 1.00 40.72 85 PRO A O 1
ATOM 639 N N . GLN A 1 86 ? -13.113 14.966 11.101 1.00 44.81 86 GLN A N 1
ATOM 640 C CA . GLN A 1 86 ? -14.438 14.835 11.690 1.00 44.81 86 GLN A CA 1
ATOM 641 C C . GLN A 1 86 ? -15.100 16.211 11.541 1.00 44.81 86 GLN A C 1
ATOM 643 O O . GLN A 1 86 ? -14.559 17.200 12.039 1.00 44.81 86 GLN A O 1
ATOM 648 N N . LEU A 1 87 ? -16.169 16.262 10.738 1.00 39.84 87 LEU A N 1
ATOM 649 C CA . LEU A 1 87 ? -17.052 17.420 10.581 1.00 39.84 87 LEU A CA 1
ATOM 650 C C . LEU A 1 87 ? -17.651 17.823 11.930 1.00 39.84 87 LEU A C 1
ATOM 652 O O . LEU A 1 87 ? -18.002 16.903 12.704 1.00 39.84 87 LEU A O 1
#

Radius of gyration: 13.72 Å; chains: 1; bounding box: 33×31×37 Å

Sequence (87 aa):
MTADNESSDGWHPLPELPSNAMRDGLYVNGQLCATLESFSDGGPWHAYALTPEGKPARMGAMESHSAAAEWCERVTGYSIGRPSPQL

Organism: Methylorubrum extorquens (NCBI:txid408)

pLDDT: mean 72.29, std 13.05, range [39.84, 86.25]